Protein AF-A0AAU9TVD1-F1 (afdb_monomer_lite)

Organism: Euphydryas editha (NCBI:txid104508)

Secondary structure (DSSP, 8-state):
---GGGTEEEEEEETT---SSSPPEEEEEE---HHHHHHHHHHHHTSPPHHHHHHTTHHHHHHHHHHHHHHTTS--HHHHHHHHHHHHHHHHHTT-----SS-HHHHHHHHHHHHS---------

Foldseek 3Di:
DPPCVVQKDDWDWDPPDCPVDPDTDIDIDGDDPPVVVVVVVVVVVPDDDVCCVVVCPPPVVVVVVVVVVVCVPPPDVVVVVVVVVVVVVVVVVVVPPPDPPDDPVVVVVVVVVVVDDPDDPDDDD

Radius of gyration: 36.24 Å; chains: 1; bounding box: 61×79×76 Å

pLDDT: mean 73.2, std 11.85, range [38.12, 87.75]

Sequence (125 aa):
MADKRHIFRDVSVINRFNAGNDRRLLQRTLSICLKKERTRLRRFTLRSTPLQTLCGSGRFQLELQNRFDSLKTTSNVGEMTDNMVTTVCTLSKSNSIKQSNLSPETLDVIRRRREMPSAQATSPE

Structure (mmCIF, N/CA/C/O backbone):
data_AF-A0AAU9TVD1-F1
#
_entry.id   AF-A0AAU9TVD1-F1
#
loop_
_atom_site.group_PDB
_atom_site.id
_atom_site.type_symbol
_atom_site.label_atom_id
_atom_site.label_alt_id
_atom_site.label_comp_id
_atom_site.label_asym_id
_atom_site.label_entity_id
_atom_site.label_seq_id
_atom_site.pdbx_PDB_ins_code
_atom_site.Cartn_x
_atom_site.Cartn_y
_atom_site.Cartn_z
_atom_site.occupancy
_atom_site.B_iso_or_equiv
_atom_site.auth_seq_id
_atom_site.auth_comp_id
_atom_site.auth_asym_id
_atom_site.auth_atom_id
_atom_site.pdbx_PDB_model_num
ATOM 1 N N . MET A 1 1 ? -1.783 -14.704 -14.547 1.00 38.12 1 MET A N 1
ATOM 2 C CA . MET A 1 1 ? -0.723 -14.354 -15.516 1.00 38.12 1 MET A CA 1
ATOM 3 C C . MET A 1 1 ? -0.831 -12.867 -15.818 1.00 38.12 1 MET A C 1
ATOM 5 O O . MET A 1 1 ? -1.827 -12.458 -16.391 1.00 38.12 1 MET A O 1
ATOM 9 N N . ALA A 1 2 ? 0.095 -12.038 -15.327 1.00 46.94 2 ALA A N 1
ATOM 10 C CA . ALA A 1 2 ? 0.075 -10.604 -15.622 1.00 46.94 2 ALA A CA 1
ATOM 11 C C . ALA A 1 2 ? 0.590 -10.391 -17.049 1.00 46.94 2 ALA A C 1
ATOM 13 O O . ALA A 1 2 ? 1.696 -10.835 -17.359 1.00 46.94 2 ALA A O 1
ATOM 14 N N . ASP A 1 3 ? -0.206 -9.757 -17.909 1.00 53.34 3 ASP A N 1
ATOM 15 C CA . ASP A 1 3 ? 0.164 -9.483 -19.296 1.00 53.34 3 ASP A CA 1
ATOM 16 C C . ASP A 1 3 ? 1.332 -8.479 -19.312 1.00 53.34 3 ASP A C 1
ATOM 18 O O . ASP A 1 3 ? 1.167 -7.269 -19.141 1.00 53.34 3 ASP A O 1
ATOM 22 N N . LYS A 1 4 ? 2.560 -9.003 -19.423 1.00 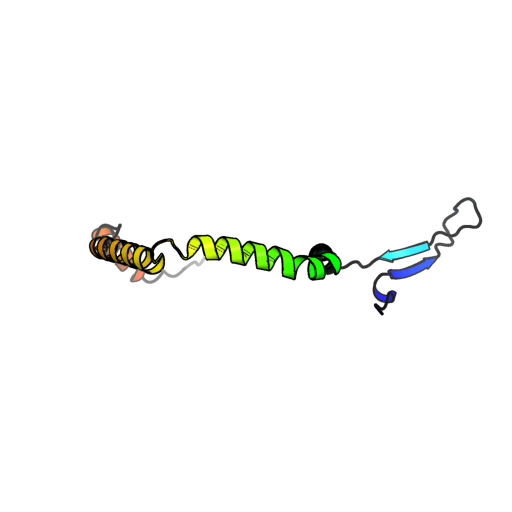58.28 4 LYS A N 1
ATOM 23 C CA . LYS A 1 4 ? 3.818 -8.235 -19.340 1.00 58.28 4 LYS A CA 1
ATOM 24 C C . LYS A 1 4 ? 3.959 -7.210 -20.476 1.00 58.28 4 LYS A C 1
ATOM 26 O O . LYS A 1 4 ? 4.828 -6.343 -20.405 1.00 58.28 4 LYS A O 1
ATOM 31 N N . ARG A 1 5 ? 3.087 -7.282 -21.488 1.00 57.31 5 ARG A N 1
ATOM 32 C CA . ARG A 1 5 ? 3.033 -6.388 -22.652 1.00 57.31 5 ARG A CA 1
ATOM 33 C C . ARG A 1 5 ? 2.699 -4.930 -22.313 1.00 57.31 5 ARG A C 1
ATOM 35 O O . ARG A 1 5 ? 3.026 -4.055 -23.097 1.00 57.31 5 ARG A O 1
ATOM 42 N N . HIS A 1 6 ? 2.113 -4.638 -21.148 1.00 61.94 6 HIS A N 1
ATOM 43 C CA . HIS A 1 6 ? 1.785 -3.255 -20.759 1.00 61.94 6 HIS A CA 1
ATOM 44 C C . HIS A 1 6 ? 2.981 -2.444 -20.213 1.00 61.94 6 HIS A C 1
ATOM 46 O O . HIS A 1 6 ? 2.917 -1.218 -20.153 1.00 61.94 6 HIS A O 1
ATOM 52 N N . ILE A 1 7 ? 4.060 -3.111 -19.791 1.00 69.12 7 ILE A N 1
ATOM 53 C CA . ILE A 1 7 ? 5.166 -2.473 -19.058 1.00 69.12 7 ILE A CA 1
ATOM 54 C C . ILE A 1 7 ? 6.146 -1.782 -20.018 1.00 69.12 7 ILE A C 1
ATOM 56 O O . ILE A 1 7 ? 6.610 -0.677 -19.743 1.00 69.12 7 ILE A O 1
ATOM 60 N N . PHE A 1 8 ? 6.435 -2.412 -21.156 1.00 72.56 8 PHE A N 1
ATOM 61 C CA . PHE A 1 8 ? 7.320 -1.871 -22.185 1.00 72.56 8 PHE A CA 1
ATOM 62 C C . PHE A 1 8 ? 6.505 -1.490 -23.420 1.00 72.56 8 PHE A C 1
ATOM 64 O O . PHE A 1 8 ? 5.818 -2.329 -23.995 1.00 72.56 8 PHE A O 1
ATOM 71 N N . ARG A 1 9 ? 6.594 -0.221 -23.812 1.00 76.69 9 ARG A N 1
ATOM 72 C CA . ARG A 1 9 ? 6.034 0.359 -25.034 1.00 76.69 9 ARG A CA 1
ATOM 73 C C . ARG A 1 9 ? 7.173 0.717 -25.986 1.00 76.69 9 ARG A C 1
ATOM 75 O O . ARG A 1 9 ? 8.295 0.936 -25.534 1.00 76.69 9 ARG A O 1
ATOM 82 N N . ASP A 1 10 ? 6.866 0.761 -27.277 1.00 72.69 10 ASP A N 1
ATOM 83 C CA . ASP A 1 10 ? 7.737 1.276 -28.342 1.00 72.69 10 ASP A CA 1
ATOM 84 C C . ASP A 1 10 ? 9.170 0.738 -28.283 1.00 72.69 10 ASP A C 1
ATOM 86 O O . ASP A 1 10 ? 10.118 1.447 -27.950 1.00 72.69 10 ASP A O 1
ATOM 90 N N . VAL A 1 11 ? 9.319 -0.556 -28.570 1.00 79.06 11 VAL A N 1
ATOM 91 C CA . VAL A 1 11 ? 10.631 -1.199 -28.686 1.00 79.06 11 VAL A CA 1
ATOM 92 C C . VAL A 1 11 ? 11.166 -0.959 -30.095 1.00 79.06 11 VAL A C 1
ATOM 94 O O . VAL A 1 11 ? 10.584 -1.442 -31.064 1.00 79.06 11 VAL A O 1
ATOM 97 N N . SER A 1 12 ? 12.276 -0.236 -30.216 1.00 85.50 12 SER A N 1
ATOM 98 C CA . SER A 1 12 ? 12.937 0.045 -31.490 1.00 85.50 12 SER A CA 1
ATOM 99 C C . SER A 1 12 ? 14.437 -0.242 -31.420 1.00 85.50 12 SER A C 1
ATOM 101 O O . SER A 1 12 ? 15.081 -0.147 -30.373 1.00 85.50 12 SER A O 1
ATOM 103 N N . VAL A 1 13 ? 15.005 -0.638 -32.558 1.00 84.88 13 VAL A N 1
ATOM 104 C CA . VAL A 1 13 ? 16.445 -0.859 -32.718 1.00 84.88 13 VAL A CA 1
ATOM 105 C C . VAL A 1 13 ? 17.041 0.392 -33.353 1.00 84.88 13 VAL A C 1
ATOM 107 O O . VAL A 1 13 ? 16.676 0.761 -34.470 1.00 84.88 13 VAL A O 1
ATOM 110 N N . ILE A 1 14 ? 17.977 1.042 -32.669 1.00 84.81 14 ILE A N 1
ATOM 111 C CA . ILE A 1 14 ? 18.688 2.202 -33.202 1.00 84.81 14 ILE A CA 1
ATOM 112 C C . ILE A 1 14 ? 19.865 1.695 -34.039 1.00 84.81 14 ILE A C 1
ATOM 114 O O . ILE A 1 14 ? 20.919 1.342 -33.516 1.00 84.81 14 ILE A O 1
ATOM 118 N N . ASN A 1 15 ? 19.685 1.679 -35.361 1.00 79.50 15 ASN A N 1
ATOM 119 C CA . ASN A 1 15 ? 20.706 1.209 -36.309 1.00 79.50 15 ASN A CA 1
ATOM 120 C C . ASN A 1 15 ? 21.862 2.199 -36.522 1.00 79.50 15 ASN A C 1
ATOM 122 O O . ASN A 1 15 ? 22.929 1.795 -36.961 1.00 79.50 15 ASN A O 1
ATOM 126 N N . ARG A 1 16 ? 21.657 3.493 -36.248 1.00 81.38 16 ARG A N 1
ATOM 127 C CA . ARG A 1 16 ? 22.670 4.541 -36.487 1.00 81.38 16 ARG A CA 1
ATOM 128 C C . ARG A 1 16 ? 23.677 4.693 -35.342 1.00 81.38 16 ARG A C 1
ATOM 130 O O . ARG A 1 16 ? 24.586 5.508 -35.440 1.00 81.38 16 ARG A O 1
ATOM 137 N N . PHE A 1 17 ? 23.503 3.950 -34.249 1.00 79.44 17 PHE A N 1
ATOM 138 C CA . PHE A 1 17 ? 24.403 4.004 -33.104 1.00 79.44 17 PHE A CA 1
ATOM 139 C C . PHE A 1 17 ? 25.570 3.035 -33.311 1.00 79.44 17 PHE A C 1
ATOM 141 O O . PHE A 1 17 ? 25.377 1.820 -33.299 1.00 79.44 17 PHE A O 1
ATOM 148 N N . ASN A 1 18 ? 26.778 3.572 -33.482 1.00 74.38 18 ASN A N 1
ATOM 149 C CA . ASN A 1 18 ? 27.993 2.769 -33.580 1.00 74.38 18 ASN A CA 1
ATOM 150 C C . ASN A 1 18 ? 28.479 2.381 -32.179 1.00 74.38 18 ASN A C 1
ATOM 152 O O . ASN A 1 18 ? 29.135 3.165 -31.501 1.00 74.38 18 ASN A O 1
ATOM 156 N N . ALA A 1 19 ? 28.178 1.151 -31.757 1.00 74.31 19 ALA A N 1
ATOM 157 C CA . ALA A 1 19 ? 28.652 0.587 -30.491 1.00 74.31 19 ALA A CA 1
ATOM 158 C C . ALA A 1 19 ? 30.094 0.031 -30.562 1.00 74.31 19 ALA A C 1
ATOM 160 O O . ALA A 1 19 ? 30.583 -0.509 -29.572 1.00 74.31 19 ALA A O 1
ATOM 161 N N . GLY A 1 20 ? 30.759 0.113 -31.725 1.00 78.19 20 GLY A N 1
ATOM 162 C CA . GLY A 1 20 ? 32.101 -0.448 -31.950 1.00 78.19 20 GLY A CA 1
ATOM 163 C C . GLY A 1 20 ? 32.154 -1.985 -31.967 1.00 78.19 20 GLY A C 1
ATOM 164 O O . GLY A 1 20 ? 33.228 -2.561 -31.852 1.00 78.19 20 GLY A O 1
ATOM 165 N N . ASN A 1 21 ? 30.996 -2.645 -32.060 1.00 75.00 21 ASN A N 1
ATOM 166 C CA . ASN A 1 21 ? 30.800 -4.098 -32.056 1.00 75.00 21 ASN A CA 1
ATOM 167 C C . ASN A 1 21 ? 29.450 -4.410 -32.746 1.00 75.00 21 ASN A C 1
ATOM 169 O O . ASN A 1 21 ? 28.627 -3.507 -32.896 1.00 75.00 21 ASN A O 1
ATOM 173 N N . ASP A 1 22 ? 29.157 -5.672 -33.061 1.00 82.81 22 ASP A N 1
ATOM 174 C CA . ASP A 1 22 ? 27.908 -6.173 -33.673 1.00 82.81 22 ASP A CA 1
ATOM 175 C C . ASP A 1 22 ? 26.642 -5.995 -32.805 1.00 82.81 22 ASP A C 1
ATOM 177 O O . ASP A 1 22 ? 25.557 -6.498 -33.112 1.00 82.81 22 ASP A O 1
ATOM 181 N N . ARG A 1 23 ? 26.739 -5.263 -31.691 1.00 84.62 23 ARG A N 1
ATOM 182 C CA . ARG A 1 23 ? 25.613 -4.976 -30.800 1.00 84.62 23 ARG A CA 1
ATOM 183 C C . ARG A 1 23 ? 24.881 -3.727 -31.268 1.00 84.62 23 ARG A C 1
ATOM 185 O O . ARG A 1 23 ? 25.471 -2.661 -31.410 1.00 84.62 23 ARG A O 1
ATOM 192 N N . ARG A 1 24 ? 23.561 -3.841 -31.420 1.00 80.31 24 ARG A N 1
ATOM 193 C CA . ARG A 1 24 ? 22.683 -2.704 -31.718 1.00 80.31 24 ARG A CA 1
ATOM 194 C C . ARG A 1 24 ? 22.056 -2.160 -30.444 1.00 80.31 24 ARG A C 1
ATOM 196 O O . ARG A 1 24 ? 21.676 -2.923 -29.555 1.00 80.31 24 ARG A O 1
ATOM 203 N N . LEU A 1 25 ? 21.926 -0.839 -30.370 1.00 84.50 25 LEU A N 1
ATOM 204 C CA . LEU A 1 25 ? 21.255 -0.189 -29.253 1.00 84.50 25 LEU A CA 1
ATOM 205 C C . LEU A 1 25 ? 19.742 -0.419 -29.359 1.00 84.50 25 LEU A C 1
ATOM 207 O O . LEU A 1 25 ? 19.135 -0.159 -30.397 1.00 84.50 25 LEU A O 1
ATOM 211 N N . LEU A 1 26 ? 19.137 -0.899 -28.275 1.00 86.69 26 LEU A N 1
ATOM 212 C CA . LEU A 1 26 ? 17.690 -1.055 -28.150 1.00 86.69 26 LEU A CA 1
ATOM 213 C C . LEU A 1 26 ? 17.121 0.116 -27.357 1.00 86.69 26 LEU A C 1
ATOM 215 O O . LEU A 1 26 ? 17.490 0.329 -26.202 1.00 86.69 26 LEU A O 1
ATOM 219 N N . GLN A 1 27 ? 16.188 0.840 -27.963 1.00 86.62 27 GLN A N 1
ATOM 220 C CA . GLN A 1 27 ? 15.389 1.850 -27.291 1.00 86.62 27 GLN A CA 1
ATOM 221 C C . GLN A 1 27 ? 14.032 1.251 -26.934 1.00 86.62 27 GLN A C 1
ATOM 223 O O . GLN A 1 27 ? 13.414 0.544 -27.726 1.00 86.62 27 GLN A O 1
ATOM 228 N N . ARG A 1 28 ? 13.578 1.500 -25.707 1.00 84.75 28 ARG A N 1
ATOM 229 C CA . ARG A 1 28 ? 12.244 1.106 -25.253 1.00 84.75 28 ARG A CA 1
ATOM 230 C C . ARG A 1 28 ? 11.706 2.114 -24.258 1.00 84.75 28 ARG A C 1
ATOM 232 O O . ARG A 1 28 ? 12.456 2.613 -23.417 1.00 84.75 28 ARG A O 1
ATOM 239 N N . THR A 1 29 ? 10.404 2.334 -24.297 1.00 83.50 29 THR A N 1
ATOM 240 C CA . THR A 1 29 ? 9.700 3.200 -23.356 1.00 83.50 29 THR A CA 1
ATOM 241 C C . THR A 1 29 ? 9.118 2.356 -22.230 1.00 83.50 29 THR A C 1
ATOM 243 O O . THR A 1 29 ? 8.294 1.472 -22.446 1.00 83.50 29 THR A O 1
ATOM 246 N N . LEU A 1 30 ? 9.548 2.606 -20.998 1.00 84.81 30 LEU A N 1
ATOM 247 C CA . LEU A 1 30 ? 9.057 1.902 -19.816 1.00 84.81 30 LEU A CA 1
ATOM 248 C C . LEU A 1 30 ? 7.960 2.732 -19.143 1.00 84.81 30 LEU A C 1
ATOM 250 O O . LEU A 1 30 ? 8.228 3.812 -18.623 1.00 84.81 30 LEU A O 1
ATOM 254 N N . SER A 1 31 ? 6.725 2.227 -19.140 1.00 81.12 31 SER A N 1
ATOM 255 C CA . SER A 1 31 ? 5.595 2.890 -18.486 1.00 81.12 31 SER A CA 1
ATOM 256 C C . SER A 1 31 ? 5.325 2.231 -17.134 1.00 81.12 31 SER A C 1
ATOM 258 O O . SER A 1 31 ? 4.775 1.132 -17.061 1.00 81.12 31 SER A O 1
ATOM 260 N N . ILE A 1 32 ? 5.742 2.890 -16.047 1.00 80.69 32 ILE A N 1
ATOM 261 C CA . ILE A 1 32 ? 5.520 2.411 -14.675 1.00 80.69 32 ILE A CA 1
ATOM 262 C C . ILE A 1 32 ? 4.563 3.350 -13.943 1.00 80.69 32 ILE A C 1
ATOM 264 O O . ILE A 1 32 ? 4.878 4.506 -13.666 1.00 80.69 32 ILE A O 1
ATOM 268 N N . CYS A 1 33 ? 3.414 2.822 -13.517 1.00 83.12 33 CYS A N 1
ATOM 269 C CA . CYS A 1 33 ? 2.553 3.512 -12.560 1.00 83.12 33 CYS A CA 1
ATOM 270 C C . CYS A 1 33 ? 3.103 3.368 -11.133 1.00 83.12 33 CYS A C 1
ATOM 272 O O . CYS A 1 33 ? 2.740 2.439 -10.408 1.00 83.12 33 CYS A O 1
ATOM 274 N N . LEU A 1 34 ? 3.918 4.333 -10.695 1.00 81.56 34 LEU A N 1
ATOM 275 C CA . LEU A 1 34 ? 4.557 4.329 -9.369 1.00 81.56 34 LEU A CA 1
ATOM 276 C C . LEU A 1 34 ? 3.561 4.177 -8.210 1.00 81.56 34 LEU A C 1
ATOM 278 O O . LEU A 1 34 ? 3.837 3.458 -7.254 1.00 81.56 34 LEU A O 1
ATOM 282 N N . LYS A 1 35 ? 2.374 4.796 -8.301 1.00 84.69 35 LYS A N 1
ATOM 283 C CA . LYS A 1 35 ? 1.317 4.654 -7.282 1.00 84.69 35 LYS A CA 1
ATOM 284 C C . LYS A 1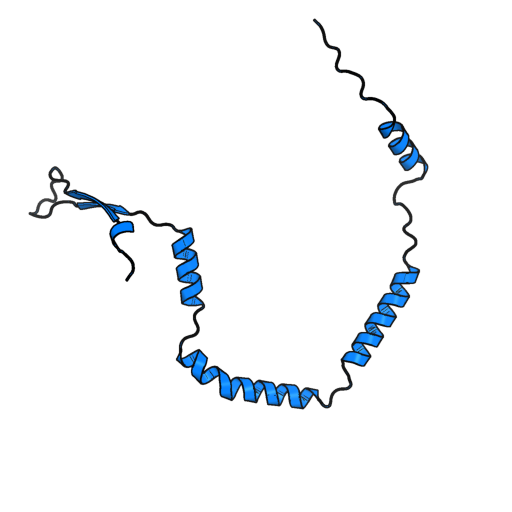 35 ? 0.872 3.195 -7.126 1.00 84.69 35 LYS A C 1
ATOM 286 O O . LYS A 1 35 ? 0.770 2.698 -6.008 1.00 84.69 35 LYS A O 1
ATOM 291 N N . LYS A 1 36 ? 0.646 2.496 -8.243 1.00 82.50 36 LYS A N 1
ATOM 292 C CA . LYS A 1 36 ? 0.198 1.096 -8.256 1.00 82.50 36 LYS A CA 1
ATOM 293 C C . LYS A 1 36 ? 1.297 0.162 -7.754 1.00 82.50 36 LYS A C 1
ATOM 295 O O . LYS A 1 36 ? 1.021 -0.707 -6.930 1.00 82.50 36 LYS A O 1
ATOM 300 N N . GLU A 1 37 ? 2.534 0.388 -8.187 1.00 83.06 37 GLU A N 1
ATOM 301 C CA . GLU A 1 37 ? 3.692 -0.386 -7.733 1.00 83.06 37 GLU A CA 1
ATOM 302 C C . GLU A 1 37 ? 3.976 -0.195 -6.244 1.00 83.06 37 GLU A C 1
ATOM 304 O O . GLU A 1 37 ? 4.172 -1.170 -5.523 1.00 83.06 37 GLU A O 1
ATOM 309 N N . ARG A 1 38 ? 3.887 1.037 -5.737 1.00 84.38 38 ARG A N 1
ATOM 310 C CA . ARG A 1 38 ? 4.053 1.322 -4.308 1.00 84.38 38 ARG A CA 1
ATOM 311 C C . ARG A 1 38 ? 2.991 0.625 -3.461 1.00 84.38 38 ARG A C 1
ATOM 313 O O . ARG A 1 38 ? 3.319 0.048 -2.427 1.00 84.38 38 ARG A O 1
ATOM 320 N N . THR A 1 39 ? 1.731 0.635 -3.898 1.00 83.88 39 THR A N 1
ATOM 321 C CA . THR A 1 39 ? 0.653 -0.093 -3.210 1.00 83.88 39 THR A CA 1
ATOM 322 C C . THR A 1 39 ? 0.872 -1.603 -3.265 1.00 83.88 39 THR A C 1
ATOM 324 O O . THR A 1 39 ? 0.663 -2.282 -2.260 1.00 83.88 39 THR A O 1
ATOM 327 N N . ARG A 1 40 ? 1.330 -2.135 -4.404 1.00 82.75 40 ARG A N 1
ATOM 328 C CA . ARG A 1 40 ? 1.669 -3.556 -4.557 1.00 82.75 40 ARG A CA 1
ATOM 329 C C . ARG A 1 40 ? 2.788 -3.967 -3.604 1.00 82.75 40 ARG A C 1
ATOM 331 O O . ARG A 1 40 ? 2.618 -4.944 -2.884 1.00 82.75 40 ARG A O 1
ATOM 338 N N . LEU A 1 41 ? 3.877 -3.201 -3.560 1.00 81.38 41 LEU A N 1
ATOM 339 C CA . LEU A 1 41 ? 5.008 -3.444 -2.666 1.00 81.38 41 LEU A CA 1
ATOM 340 C C . LEU A 1 41 ? 4.583 -3.378 -1.201 1.00 81.38 41 LEU A C 1
ATOM 342 O O . LEU A 1 41 ? 4.850 -4.318 -0.466 1.00 81.38 41 LEU A O 1
ATOM 346 N N . ARG A 1 42 ? 3.823 -2.352 -0.792 1.00 79.94 42 ARG A N 1
ATOM 347 C CA . ARG A 1 42 ? 3.278 -2.276 0.575 1.00 79.94 42 ARG A CA 1
ATOM 348 C C . ARG A 1 42 ? 2.452 -3.508 0.933 1.00 79.94 42 ARG A C 1
ATOM 350 O O . ARG A 1 42 ? 2.674 -4.102 1.976 1.00 79.94 42 ARG A O 1
ATOM 357 N N . ARG A 1 43 ? 1.522 -3.921 0.070 1.00 78.06 43 ARG A N 1
ATOM 358 C CA . ARG A 1 43 ? 0.696 -5.118 0.311 1.00 78.06 43 ARG A CA 1
ATOM 359 C C . ARG A 1 43 ? 1.517 -6.405 0.344 1.00 78.06 43 ARG A C 1
ATOM 361 O O . ARG A 1 43 ? 1.141 -7.331 1.049 1.00 78.06 43 ARG A O 1
ATOM 368 N N . PHE A 1 44 ? 2.603 -6.472 -0.419 1.00 74.38 44 PHE A N 1
ATOM 369 C CA . PHE A 1 44 ? 3.499 -7.621 -0.432 1.00 74.38 44 PHE A CA 1
ATOM 370 C C . PHE A 1 44 ? 4.345 -7.696 0.843 1.00 74.38 44 PHE A C 1
ATOM 372 O O . PHE A 1 44 ? 4.435 -8.760 1.439 1.00 74.38 44 PHE A O 1
ATOM 379 N N . THR A 1 45 ? 4.892 -6.573 1.311 1.00 72.38 45 THR A N 1
ATOM 380 C CA . THR A 1 45 ? 5.647 -6.502 2.573 1.00 72.38 45 THR A CA 1
ATOM 381 C C . THR A 1 45 ? 4.760 -6.755 3.793 1.00 72.38 45 THR A C 1
ATOM 383 O O . THR A 1 45 ? 5.223 -7.304 4.783 1.00 72.38 45 THR A O 1
ATOM 386 N N . LEU A 1 46 ? 3.480 -6.382 3.719 1.00 66.75 46 LEU A N 1
ATOM 387 C CA . LEU A 1 46 ? 2.501 -6.607 4.785 1.00 66.75 46 LEU A CA 1
ATOM 388 C C . LEU A 1 46 ? 1.839 -7.993 4.732 1.00 66.75 46 LEU A C 1
ATOM 390 O O . LEU A 1 46 ? 0.995 -8.289 5.577 1.00 66.75 46 LEU A O 1
ATOM 394 N N . ARG A 1 47 ? 2.168 -8.847 3.752 1.00 65.88 47 ARG A N 1
ATOM 395 C CA . ARG A 1 47 ? 1.683 -10.231 3.761 1.00 65.88 47 ARG A CA 1
ATOM 396 C C . ARG A 1 47 ? 2.459 -11.013 4.810 1.00 65.88 47 ARG A C 1
ATOM 398 O O . ARG A 1 47 ? 3.664 -11.199 4.673 1.00 65.88 47 ARG A O 1
ATOM 405 N N . SER A 1 48 ? 1.744 -11.509 5.815 1.00 62.66 48 SER A N 1
ATOM 406 C CA . SER A 1 48 ? 2.286 -12.505 6.729 1.00 62.66 48 SER A CA 1
ATOM 407 C C . SER A 1 48 ? 2.708 -13.741 5.936 1.00 62.66 48 SER A C 1
ATOM 409 O O . SER A 1 48 ? 2.009 -14.207 5.030 1.00 62.66 48 SER A O 1
ATOM 411 N N . THR A 1 49 ? 3.901 -14.247 6.230 1.00 67.31 49 THR A N 1
ATOM 412 C CA . THR A 1 49 ? 4.377 -15.503 5.650 1.00 67.31 49 THR A CA 1
ATOM 413 C C . THR A 1 49 ? 3.482 -16.646 6.135 1.00 67.31 49 THR A C 1
ATOM 415 O O . THR A 1 49 ? 3.045 -16.609 7.283 1.00 67.31 49 THR A O 1
ATOM 418 N N . PRO A 1 50 ? 3.255 -17.706 5.337 1.00 63.06 50 PRO A N 1
ATOM 419 C CA . PRO A 1 50 ? 2.446 -18.853 5.764 1.00 63.06 50 PRO A CA 1
ATOM 420 C C . PRO A 1 50 ? 2.898 -19.434 7.112 1.00 63.06 50 PRO A C 1
ATOM 422 O O . PRO A 1 50 ? 2.074 -19.817 7.930 1.00 63.06 50 PRO A O 1
ATOM 425 N N . LEU A 1 51 ? 4.207 -19.403 7.382 1.00 59.88 51 LEU A N 1
ATOM 426 C CA . LEU A 1 51 ? 4.822 -19.765 8.662 1.00 59.88 51 LEU A CA 1
ATOM 427 C C . LEU A 1 51 ? 4.400 -18.855 9.831 1.00 59.88 51 LEU A C 1
ATOM 429 O O . LEU A 1 51 ? 4.165 -19.351 10.926 1.00 59.88 51 LEU A O 1
ATOM 433 N N . GLN A 1 52 ? 4.255 -17.545 9.609 1.00 62.88 52 GLN A N 1
ATOM 434 C CA . GLN A 1 52 ? 3.724 -16.603 10.605 1.00 62.88 52 GLN A CA 1
ATOM 435 C C . GLN A 1 52 ? 2.225 -16.821 10.840 1.00 62.88 52 GLN A C 1
ATOM 437 O O . GLN A 1 52 ? 1.758 -16.702 11.968 1.00 62.88 52 GLN A O 1
ATOM 442 N N . THR A 1 53 ? 1.476 -17.189 9.798 1.00 64.06 53 THR A N 1
ATOM 443 C CA . THR A 1 53 ? 0.049 -17.523 9.907 1.00 64.06 53 THR A CA 1
ATOM 444 C C . THR A 1 53 ? -0.177 -18.842 10.655 1.00 64.06 53 THR A C 1
ATOM 446 O O . THR A 1 53 ? -1.100 -18.932 11.457 1.00 64.06 53 THR A O 1
ATOM 449 N N . LEU A 1 54 ? 0.675 -19.852 10.431 1.00 62.31 54 LEU A N 1
ATOM 450 C CA . LEU A 1 54 ? 0.558 -21.179 11.050 1.00 62.31 54 LEU A CA 1
ATOM 451 C C . LEU A 1 54 ? 1.093 -21.215 12.492 1.00 62.31 54 LEU A C 1
ATOM 453 O O . LEU A 1 54 ? 0.509 -21.858 13.356 1.00 62.31 54 LEU A O 1
ATOM 457 N N . CYS A 1 55 ? 2.206 -20.526 12.760 1.00 57.81 55 CYS A N 1
ATOM 458 C CA . CYS A 1 55 ? 2.853 -20.500 14.077 1.00 57.81 55 CYS A CA 1
ATOM 459 C C . CYS A 1 55 ? 2.169 -19.513 15.049 1.00 57.81 55 CYS A C 1
ATOM 461 O O . CYS A 1 55 ? 2.296 -19.633 16.267 1.00 57.81 55 CYS A O 1
ATOM 463 N N . GLY A 1 56 ? 1.418 -18.545 14.512 1.00 54.97 56 GLY A N 1
ATOM 464 C CA . GLY A 1 56 ? 0.797 -17.456 15.263 1.00 54.97 56 GLY A CA 1
ATOM 465 C C . GLY A 1 56 ? -0.580 -17.740 15.862 1.00 54.97 56 GLY A C 1
ATOM 466 O O . GLY A 1 56 ? -1.087 -16.863 16.545 1.00 54.97 56 GLY A O 1
ATOM 467 N N . SER A 1 57 ? -1.211 -18.902 15.644 1.00 60.47 57 SER A N 1
ATOM 468 C CA . SER A 1 57 ? -2.518 -19.175 16.268 1.00 60.47 57 SER A CA 1
ATOM 469 C C . SER A 1 57 ? -2.362 -19.776 17.664 1.00 60.47 57 SER A C 1
ATOM 471 O O . SER A 1 57 ? -2.810 -19.181 18.631 1.00 60.47 57 SER A O 1
ATOM 473 N N . GLY A 1 58 ? -1.649 -20.895 17.818 1.00 69.19 58 GLY A N 1
ATOM 474 C CA . GLY A 1 58 ? -1.613 -21.627 19.091 1.00 69.19 58 GLY A CA 1
ATOM 475 C C . GLY A 1 58 ? -0.892 -20.899 20.231 1.00 69.19 58 GLY A C 1
ATOM 476 O O . GLY A 1 58 ? -1.453 -20.724 21.309 1.00 69.19 58 GLY A O 1
ATOM 477 N N . ARG A 1 59 ? 0.354 -20.454 20.012 1.00 70.56 59 ARG A N 1
ATOM 478 C CA . ARG A 1 59 ? 1.170 -19.838 21.081 1.00 70.56 59 ARG A CA 1
ATOM 479 C C . ARG A 1 59 ? 0.659 -18.458 21.477 1.00 70.56 59 ARG A C 1
ATOM 481 O O . ARG A 1 59 ? 0.576 -18.163 22.660 1.00 70.56 59 ARG A O 1
ATOM 488 N N . PHE A 1 60 ? 0.291 -17.643 20.494 1.00 70.81 60 PHE A N 1
ATOM 489 C CA . PHE A 1 60 ? -0.239 -16.302 20.729 1.00 70.81 60 PHE A CA 1
ATOM 490 C C . PHE A 1 60 ? -1.610 -16.346 21.409 1.00 70.81 60 PHE A C 1
ATOM 492 O O . PHE A 1 60 ? -1.851 -15.594 22.346 1.00 70.81 60 PHE A O 1
ATOM 499 N N . GLN A 1 61 ? -2.495 -17.254 20.987 1.00 77.31 61 GLN A N 1
ATOM 500 C CA . GLN A 1 61 ? -3.811 -17.401 21.607 1.00 77.31 61 GLN A CA 1
ATOM 501 C C . GLN A 1 61 ? -3.704 -17.937 23.038 1.00 77.31 61 GLN A C 1
ATOM 503 O O . GLN A 1 61 ? -4.403 -17.441 23.917 1.00 77.31 61 GLN A O 1
ATOM 508 N N . LEU A 1 62 ? -2.782 -18.871 23.299 1.00 82.94 62 LEU A N 1
ATOM 509 C CA . LEU A 1 62 ? -2.483 -19.344 24.654 1.00 82.94 62 LEU A CA 1
ATOM 510 C C . LEU A 1 62 ? -1.888 -18.231 25.534 1.00 82.94 62 LEU A C 1
ATOM 512 O O . LEU A 1 62 ? -2.276 -18.074 26.687 1.00 82.94 62 LEU A O 1
ATOM 516 N N . GLU A 1 63 ? -0.970 -17.428 24.994 1.00 81.88 63 GLU A N 1
ATOM 517 C CA . GLU A 1 63 ? -0.374 -16.299 25.713 1.00 81.88 63 GLU A CA 1
ATOM 518 C C . GLU A 1 63 ? -1.410 -15.215 26.041 1.00 81.88 63 GLU A C 1
ATOM 520 O O . GLU A 1 63 ? -1.433 -14.703 27.161 1.00 81.88 63 GLU A O 1
ATOM 525 N N . LEU A 1 64 ? -2.304 -14.898 25.099 1.00 81.81 64 LEU A N 1
ATOM 526 C CA . LEU A 1 64 ? -3.427 -13.996 25.342 1.00 81.81 64 LEU A CA 1
ATOM 527 C C . LEU A 1 64 ? -4.354 -14.540 26.427 1.00 81.81 64 LEU A C 1
ATOM 529 O O . LEU A 1 64 ? -4.703 -13.798 27.342 1.00 81.81 64 LEU A O 1
ATOM 533 N N . GLN A 1 65 ? -4.711 -15.823 26.354 1.00 84.25 65 GLN A N 1
ATOM 534 C CA . GLN A 1 65 ? -5.571 -16.465 27.343 1.00 84.25 65 GLN A CA 1
ATOM 535 C C . GLN A 1 65 ? -4.979 -16.343 28.754 1.00 84.25 65 GLN A C 1
ATOM 537 O O . GLN A 1 65 ? -5.653 -15.856 29.657 1.00 84.25 65 GLN A O 1
ATOM 542 N N . ASN A 1 66 ? -3.689 -16.651 28.917 1.00 86.38 66 ASN A N 1
ATOM 543 C CA . ASN A 1 66 ? -2.987 -16.536 30.199 1.00 86.38 66 ASN A CA 1
ATOM 544 C C . ASN A 1 66 ? -2.973 -15.094 30.743 1.00 86.38 66 ASN A C 1
ATOM 546 O O . ASN A 1 66 ? -3.150 -14.870 31.944 1.00 86.38 66 ASN A O 1
ATOM 550 N N . ARG A 1 67 ? -2.782 -14.099 29.864 1.00 83.81 67 ARG A N 1
ATOM 551 C CA . ARG A 1 67 ? -2.809 -12.679 30.251 1.00 83.81 67 ARG A CA 1
ATOM 552 C C . ARG A 1 67 ? -4.206 -12.239 30.686 1.00 83.81 67 ARG A C 1
ATOM 554 O O . ARG A 1 67 ? -4.328 -11.557 31.696 1.00 83.81 67 ARG A O 1
ATOM 561 N N . PHE A 1 68 ? -5.252 -12.637 29.962 1.00 82.75 68 PHE A N 1
ATOM 562 C CA . PHE A 1 68 ? -6.631 -12.280 30.308 1.00 82.75 68 PHE A CA 1
ATOM 563 C C . PHE A 1 68 ? -7.147 -13.015 31.545 1.00 82.75 68 PHE A C 1
ATOM 565 O O . PHE A 1 68 ? -7.873 -12.417 32.335 1.00 82.75 68 PHE A O 1
ATOM 572 N N . ASP A 1 69 ? -6.739 -14.264 31.771 1.00 84.31 69 ASP A N 1
ATOM 573 C CA . ASP A 1 69 ? -7.089 -14.994 32.993 1.00 84.31 69 ASP A CA 1
ATOM 574 C C . ASP A 1 69 ? -6.498 -14.331 34.243 1.00 84.31 69 ASP A C 1
ATOM 576 O O . ASP A 1 69 ? -7.167 -14.263 35.271 1.00 84.31 69 ASP A O 1
ATOM 580 N N . SER A 1 70 ? -5.311 -13.728 34.134 1.00 75.94 70 SER A N 1
ATOM 581 C CA . SER A 1 70 ? -4.717 -12.935 35.222 1.00 75.94 70 SER A CA 1
ATOM 582 C C . SER A 1 70 ? -5.496 -11.644 35.525 1.00 75.94 70 SER A C 1
ATOM 584 O O . SER A 1 70 ? -5.430 -11.129 36.639 1.00 75.94 70 SER A O 1
ATOM 586 N N . LEU A 1 71 ? -6.246 -11.119 34.550 1.00 69.50 71 LEU A N 1
ATOM 587 C CA . LEU A 1 71 ? -7.041 -9.894 34.688 1.00 69.50 71 LEU A CA 1
ATOM 588 C C . LEU A 1 71 ? -8.465 -10.156 35.201 1.00 69.50 71 LEU A C 1
ATOM 590 O O . LEU A 1 71 ? -9.082 -9.242 35.742 1.00 69.50 71 LEU A O 1
ATOM 594 N N . LYS A 1 72 ? -8.983 -11.389 35.098 1.00 66.88 72 LYS A N 1
ATOM 595 C CA . LYS A 1 72 ? -10.321 -11.757 35.607 1.00 66.88 72 LYS A CA 1
ATOM 596 C C . LYS A 1 72 ? -10.489 -11.528 37.112 1.00 66.88 72 LYS A C 1
ATOM 598 O O . LYS A 1 72 ? -11.609 -11.336 37.570 1.00 66.88 72 LYS A O 1
ATOM 603 N N . THR A 1 73 ? -9.395 -11.550 37.869 1.00 63.84 73 THR A N 1
ATOM 604 C CA . THR A 1 73 ? -9.392 -11.351 39.328 1.00 63.84 73 THR A CA 1
ATOM 605 C C . THR A 1 73 ? -9.377 -9.871 39.726 1.00 63.84 73 THR A C 1
ATOM 607 O O . THR A 1 73 ? -9.588 -9.544 40.891 1.00 63.84 73 THR A O 1
ATOM 610 N N . THR A 1 74 ? -9.116 -8.960 38.783 1.00 63.91 74 THR A N 1
ATOM 611 C CA . THR A 1 74 ? -9.169 -7.515 39.046 1.00 63.91 74 THR A CA 1
ATOM 612 C C . THR A 1 74 ? -10.619 -7.035 39.006 1.00 63.91 74 THR A C 1
ATOM 614 O O . THR A 1 74 ? -11.413 -7.556 38.221 1.00 63.91 74 THR A O 1
ATOM 617 N N . SER A 1 75 ? -10.993 -6.110 39.902 1.00 64.38 75 SER A N 1
ATOM 618 C CA . SER A 1 75 ? -12.381 -5.645 40.040 1.00 64.38 75 SER A CA 1
ATOM 619 C C . SER A 1 75 ? -12.951 -5.173 38.703 1.00 64.38 75 SER A C 1
ATOM 621 O O . SER A 1 75 ? -12.206 -4.776 37.807 1.00 64.38 75 SER A O 1
ATOM 623 N N . ASN A 1 76 ? -14.279 -5.245 38.571 1.00 71.88 76 ASN A N 1
ATOM 624 C CA . ASN A 1 76 ? -15.010 -4.910 37.355 1.00 71.88 76 ASN A CA 1
ATOM 625 C C . ASN A 1 76 ? -14.601 -3.520 36.839 1.00 71.88 76 ASN A C 1
ATOM 627 O O . ASN A 1 76 ? -15.106 -2.492 37.286 1.00 71.88 76 ASN A O 1
ATOM 631 N N . VAL A 1 77 ? -13.670 -3.495 35.882 1.00 68.69 77 VAL A N 1
ATOM 632 C CA . VAL A 1 77 ? -13.137 -2.268 35.277 1.00 68.69 77 VAL A CA 1
ATOM 633 C C . VAL A 1 77 ? -14.271 -1.445 34.661 1.00 68.69 77 VAL A C 1
ATOM 635 O O . VAL A 1 77 ? -14.184 -0.220 34.632 1.00 68.69 77 VAL A O 1
ATOM 638 N N . GLY A 1 78 ? -15.361 -2.099 34.239 1.00 75.06 78 GLY A N 1
ATOM 639 C CA . GLY A 1 78 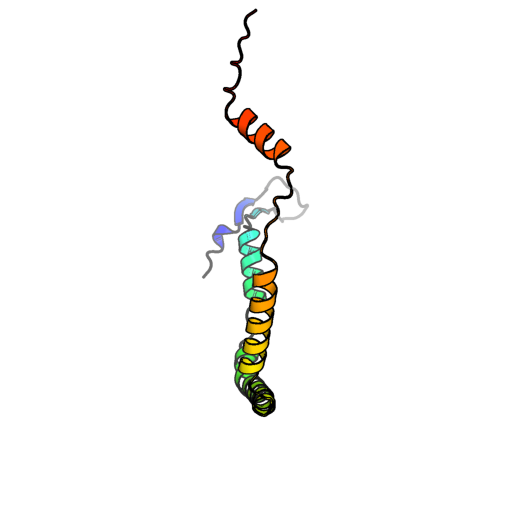? -16.587 -1.446 33.787 1.00 75.06 78 GLY A CA 1
ATOM 640 C C . GLY A 1 78 ? -17.197 -0.555 34.865 1.00 75.06 78 GLY A C 1
ATOM 641 O O . GLY A 1 78 ? -17.408 0.623 34.617 1.00 75.06 78 GLY A O 1
ATOM 642 N N . GLU A 1 79 ? -17.348 -1.058 36.089 1.00 75.69 79 GLU A N 1
ATOM 643 C CA . GLU A 1 79 ? -17.908 -0.292 37.209 1.00 75.69 79 GLU A CA 1
ATOM 644 C C . GLU A 1 79 ? -17.035 0.922 37.565 1.00 75.69 79 GLU A C 1
ATOM 646 O O . GLU A 1 79 ? -17.537 2.025 37.776 1.00 75.69 79 GLU A O 1
ATOM 651 N N . MET A 1 80 ? -15.708 0.764 37.553 1.00 75.25 80 MET A N 1
ATOM 652 C CA . MET A 1 80 ? -14.791 1.885 37.786 1.00 75.25 80 MET A CA 1
ATOM 653 C C . MET A 1 80 ? -14.824 2.917 36.647 1.00 75.25 80 MET A C 1
ATOM 655 O O . MET A 1 80 ? -14.739 4.120 36.899 1.00 75.25 80 MET A O 1
ATOM 659 N N . THR A 1 81 ? -14.983 2.461 35.404 1.00 80.12 81 THR A N 1
ATOM 660 C CA . THR A 1 81 ? -15.096 3.336 34.230 1.00 80.12 81 THR A CA 1
ATOM 661 C C . THR A 1 81 ? -16.422 4.096 34.247 1.00 80.12 81 THR A C 1
ATOM 663 O O . THR A 1 81 ? -16.427 5.308 34.043 1.00 80.12 81 THR A O 1
ATOM 666 N N . ASP A 1 82 ? -17.525 3.428 34.578 1.00 84.56 82 ASP A N 1
ATOM 667 C CA . ASP A 1 82 ? -18.852 4.034 34.707 1.00 84.56 82 ASP A CA 1
ATOM 668 C C . ASP A 1 82 ? -18.881 5.063 35.844 1.00 84.56 82 ASP A C 1
ATOM 670 O O . ASP A 1 82 ? -19.409 6.169 35.686 1.00 84.56 82 ASP A O 1
ATOM 674 N N . ASN A 1 83 ? -18.213 4.770 36.962 1.00 81.50 83 ASN A N 1
ATOM 675 C CA . ASN A 1 83 ? -18.041 5.718 38.061 1.00 81.50 83 ASN A CA 1
ATOM 676 C C . ASN A 1 83 ? -17.212 6.944 37.635 1.00 81.50 83 ASN A C 1
ATOM 678 O O . ASN A 1 83 ? -17.556 8.079 37.960 1.00 81.50 83 ASN A O 1
ATOM 682 N N . MET A 1 84 ? -16.154 6.775 36.840 1.00 81.88 84 MET A N 1
ATOM 683 C CA . MET A 1 84 ? -15.394 7.919 36.314 1.00 81.88 84 MET A CA 1
ATOM 684 C C . MET A 1 84 ? -16.206 8.750 35.316 1.00 81.88 84 MET A C 1
ATOM 686 O O . MET A 1 84 ? -16.221 9.977 35.411 1.00 81.88 84 MET A O 1
ATOM 690 N N . VAL A 1 85 ? -16.914 8.105 34.386 1.00 86.56 85 VAL A N 1
ATOM 691 C CA . VAL A 1 85 ? -17.763 8.781 33.393 1.00 86.56 85 VAL A CA 1
ATOM 692 C C . VAL A 1 85 ? -18.869 9.573 34.082 1.00 86.56 85 VAL A C 1
ATOM 694 O O . VAL A 1 85 ? -19.088 10.738 33.747 1.00 86.56 85 VAL A O 1
ATOM 697 N N . THR A 1 86 ? -19.529 8.988 35.081 1.00 82.44 86 THR A N 1
ATOM 698 C CA . THR A 1 86 ? -20.558 9.683 35.865 1.00 82.44 86 THR A CA 1
ATOM 699 C C . THR A 1 86 ? -19.975 10.892 36.589 1.00 82.44 86 THR A C 1
ATOM 701 O O . THR A 1 86 ? -20.543 11.977 36.484 1.00 82.44 86 THR A O 1
ATOM 704 N N . THR A 1 87 ? -18.803 10.760 37.216 1.00 79.81 87 THR A N 1
ATOM 705 C CA . THR A 1 87 ? -18.121 11.874 37.899 1.00 79.81 87 THR A CA 1
ATOM 706 C C . THR A 1 87 ? -17.713 12.994 36.931 1.00 79.81 87 THR A C 1
ATOM 708 O O . THR A 1 87 ? -17.883 14.177 37.216 1.00 79.81 87 THR A O 1
ATOM 711 N N . VAL A 1 88 ? -17.216 12.662 35.740 1.00 82.12 88 VAL A N 1
ATOM 712 C CA . VAL A 1 88 ? -16.862 13.667 34.724 1.00 82.12 88 VAL A CA 1
ATOM 713 C C . VAL A 1 88 ? -18.113 14.347 34.165 1.00 82.12 88 VAL A C 1
ATOM 715 O O . VAL A 1 88 ? -18.128 15.565 33.976 1.00 82.12 88 VAL A O 1
ATOM 718 N N . CYS A 1 89 ? -19.189 13.597 33.921 1.00 76.38 89 CYS A N 1
ATOM 719 C CA . CYS A 1 89 ? -20.459 14.145 33.447 1.00 76.38 89 CYS A CA 1
ATOM 720 C C . CYS A 1 89 ? -21.134 15.065 34.473 1.00 76.38 89 CYS A C 1
ATOM 722 O O . CYS A 1 89 ? -21.747 16.057 34.077 1.00 76.38 89 CYS A O 1
ATOM 724 N N . THR A 1 90 ? -21.042 14.777 35.772 1.00 74.50 90 THR A N 1
ATOM 725 C CA . THR A 1 90 ? -21.589 15.665 36.811 1.00 74.50 90 THR A CA 1
ATOM 726 C C . THR A 1 90 ? -20.798 16.970 36.896 1.00 74.50 90 THR A C 1
ATOM 728 O O . THR A 1 90 ? -21.404 18.040 36.885 1.00 74.50 90 THR A O 1
ATOM 731 N N . LEU A 1 91 ? -19.464 16.904 36.863 1.00 70.38 91 LEU A N 1
ATOM 732 C CA . LEU A 1 91 ? -18.585 18.081 36.909 1.00 70.38 91 LEU A CA 1
ATOM 733 C C . LEU A 1 91 ? -18.620 18.939 35.630 1.00 70.38 91 LEU A C 1
ATOM 735 O O . LEU A 1 91 ? -18.382 20.144 35.667 1.00 70.38 91 LEU A O 1
ATOM 739 N N . SER A 1 92 ? -18.910 18.344 34.473 1.00 62.12 92 SER A N 1
ATOM 740 C CA . SER A 1 92 ? -19.010 19.082 33.203 1.00 62.12 92 SER A CA 1
ATOM 741 C C . SER A 1 92 ? -20.359 19.781 33.022 1.00 62.12 92 SER A C 1
ATOM 743 O O . SER A 1 92 ? -20.413 20.850 32.411 1.00 62.12 92 SER A O 1
ATOM 745 N N . LYS A 1 93 ? -21.444 19.248 33.599 1.00 63.41 93 LYS A N 1
ATOM 746 C CA . LYS A 1 93 ? -22.760 19.907 33.583 1.00 63.41 93 LYS A CA 1
ATOM 747 C C . LYS A 1 93 ? -22.770 21.219 34.378 1.00 63.41 93 LYS A C 1
ATOM 749 O O . LYS A 1 93 ? -23.446 22.155 33.954 1.00 63.41 93 LYS A O 1
ATOM 754 N N . SER A 1 94 ? -21.974 21.340 35.446 1.00 55.69 94 SER A N 1
ATOM 755 C CA . SER A 1 94 ? -21.863 22.577 36.239 1.00 55.69 94 SER A CA 1
ATOM 756 C C . SER A 1 94 ? -21.086 23.711 35.553 1.00 55.69 94 SER A C 1
ATOM 758 O O . SER A 1 94 ? -21.238 24.861 35.946 1.00 55.69 94 SER A O 1
ATOM 760 N N . ASN A 1 95 ? -20.312 23.428 34.497 1.00 55.25 95 ASN A N 1
ATOM 761 C CA . ASN A 1 95 ? -19.472 24.422 33.806 1.00 55.25 95 ASN A CA 1
ATOM 762 C C . ASN A 1 95 ? -20.052 24.911 32.466 1.00 55.25 95 ASN A C 1
ATOM 764 O O . ASN A 1 95 ? -19.357 25.552 31.679 1.00 55.25 95 ASN A O 1
ATOM 768 N N . SER A 1 96 ? -21.325 24.631 32.178 1.00 50.97 96 SER A N 1
ATOM 769 C CA . SER A 1 96 ? -21.952 24.992 30.899 1.00 50.97 96 SER A CA 1
ATOM 770 C C . SER A 1 96 ? -22.699 26.331 30.908 1.00 50.97 96 SER A C 1
ATOM 772 O O . SER A 1 96 ? -23.639 26.519 30.143 1.00 50.97 96 SER A O 1
ATOM 774 N N . ILE A 1 97 ? -22.257 27.316 31.692 1.00 55.09 97 ILE A N 1
ATOM 775 C CA . ILE A 1 97 ? -22.622 28.709 31.404 1.00 55.09 97 ILE A CA 1
ATOM 776 C C . ILE A 1 97 ? -21.613 29.206 30.372 1.00 55.09 97 ILE A C 1
ATOM 778 O O . ILE A 1 97 ? -20.550 29.720 30.712 1.00 55.09 97 ILE A O 1
ATOM 782 N N . LYS A 1 98 ? -21.924 29.002 29.087 1.00 59.75 98 LYS A N 1
ATOM 783 C CA . LYS A 1 98 ? -21.184 29.642 27.994 1.00 59.75 98 LYS A CA 1
ATOM 784 C C . LYS A 1 98 ? -21.391 31.149 28.115 1.00 59.75 98 LYS A C 1
ATOM 786 O O . LYS A 1 98 ? -22.342 31.688 27.558 1.00 59.75 98 LYS A O 1
ATOM 791 N N . GLN A 1 99 ? -20.518 31.825 28.851 1.00 58.19 99 GLN A N 1
ATOM 792 C CA . GLN A 1 99 ? -20.422 33.269 28.741 1.00 58.19 99 GLN A CA 1
ATOM 793 C C . GLN A 1 99 ? -19.896 33.569 27.340 1.00 58.19 99 GLN A C 1
ATOM 795 O O . GLN A 1 99 ? -18.861 33.049 26.921 1.00 58.19 99 GLN A O 1
ATOM 800 N N . SER A 1 100 ? -20.670 34.316 26.558 1.00 64.50 100 SER A N 1
ATOM 801 C CA . SER A 1 100 ? -20.225 34.766 25.248 1.00 64.50 100 SER A CA 1
ATOM 802 C C . SER A 1 100 ? -18.959 35.600 25.433 1.00 64.50 100 SER A C 1
ATOM 804 O O . SER A 1 100 ? -18.987 36.598 26.142 1.00 64.50 100 SER A O 1
ATOM 806 N N . ASN A 1 101 ? -17.866 35.228 24.762 1.00 71.94 101 ASN A N 1
ATOM 807 C CA . ASN A 1 101 ? -16.584 35.955 24.805 1.00 71.94 101 ASN A CA 1
ATOM 808 C C . ASN A 1 101 ? -16.663 37.395 24.259 1.00 71.94 101 ASN A C 1
ATOM 810 O O . ASN A 1 101 ? -15.661 38.103 24.226 1.00 71.94 101 ASN A O 1
ATOM 814 N N . LEU A 1 102 ? -17.827 37.808 23.762 1.00 77.69 102 LEU A N 1
ATOM 815 C CA . LEU A 1 102 ? -18.075 39.134 23.227 1.00 77.69 102 LEU A CA 1
ATOM 816 C C . LEU A 1 102 ? -18.936 39.910 24.214 1.00 77.69 102 LEU A C 1
ATOM 818 O O . LEU A 1 102 ? -19.962 39.408 24.678 1.00 77.69 102 LEU A O 1
ATOM 822 N N . SER A 1 103 ? -18.520 41.149 24.477 1.00 81.81 103 SER A N 1
ATOM 823 C CA . SER A 1 103 ? -19.354 42.130 25.163 1.00 81.81 103 SER A CA 1
ATOM 824 C C . SER A 1 103 ? -20.696 42.262 24.425 1.00 81.81 103 SER A C 1
ATOM 826 O O . SER A 1 103 ? -20.710 42.212 23.185 1.00 81.81 103 SER A O 1
ATOM 828 N N . PRO A 1 104 ? -21.818 42.449 25.143 1.00 81.88 104 PRO A N 1
ATOM 829 C CA . PRO A 1 104 ? -23.128 42.662 24.526 1.00 81.88 104 PRO A CA 1
ATOM 830 C C . PRO A 1 104 ? -23.106 43.800 23.495 1.00 81.88 104 PRO A C 1
ATOM 832 O O . PRO A 1 104 ? -23.696 43.679 22.425 1.00 81.88 104 PRO A O 1
ATOM 835 N N . GLU A 1 105 ? -22.320 44.847 23.750 1.00 83.69 105 GLU A N 1
ATOM 836 C CA . GLU A 1 105 ? -22.133 45.971 22.830 1.00 8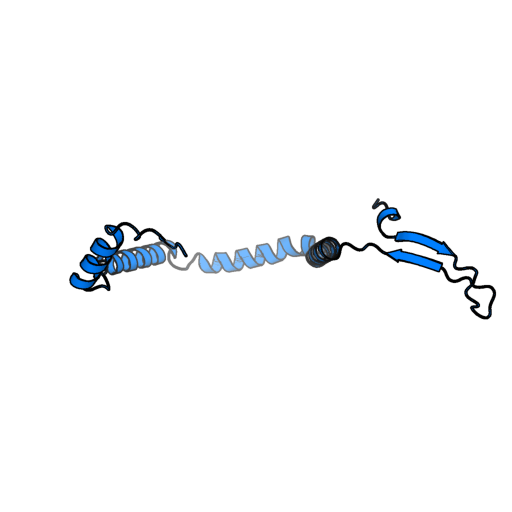3.69 105 GLU A CA 1
ATOM 837 C C . GLU A 1 105 ? -21.502 45.537 21.494 1.00 83.69 105 GLU A C 1
ATOM 839 O O . GLU A 1 105 ? -21.927 45.952 20.416 1.00 83.69 105 GLU A O 1
ATOM 844 N N . THR A 1 106 ? -20.519 44.632 21.535 1.00 86.00 106 THR A N 1
ATOM 845 C CA . THR A 1 106 ? -19.870 44.104 20.326 1.00 86.00 106 THR A CA 1
ATOM 846 C C . THR A 1 106 ? -20.814 43.208 19.521 1.00 86.00 106 THR A C 1
ATOM 848 O O . THR A 1 106 ? -20.783 43.226 18.288 1.00 86.00 106 THR A O 1
ATOM 851 N N . LEU A 1 107 ? -21.679 42.443 20.194 1.00 86.44 107 LEU A N 1
ATOM 852 C CA . LEU A 1 107 ? -22.701 41.628 19.531 1.00 86.44 107 LEU A CA 1
ATOM 853 C C . LEU A 1 107 ? -23.727 42.494 18.789 1.00 86.44 107 LEU A C 1
ATOM 855 O O . LEU A 1 107 ? -24.090 42.162 17.656 1.00 86.44 107 LEU A O 1
ATOM 859 N N . ASP A 1 108 ? -24.128 43.623 19.372 1.00 87.44 108 ASP A N 1
ATOM 860 C CA . ASP A 1 108 ? -25.048 44.569 18.737 1.00 87.44 108 ASP A CA 1
ATOM 861 C C . ASP A 1 108 ? -24.436 45.239 17.503 1.00 87.44 108 ASP A C 1
ATOM 863 O O . ASP A 1 108 ? -25.096 45.354 16.468 1.00 87.44 108 ASP A O 1
ATOM 867 N N . VAL A 1 109 ? -23.149 45.602 17.549 1.00 87.75 109 VAL A N 1
ATOM 868 C CA . VAL A 1 109 ? -22.434 46.130 16.373 1.00 87.75 109 VAL A CA 1
ATOM 869 C C . VAL A 1 109 ? -22.397 45.102 15.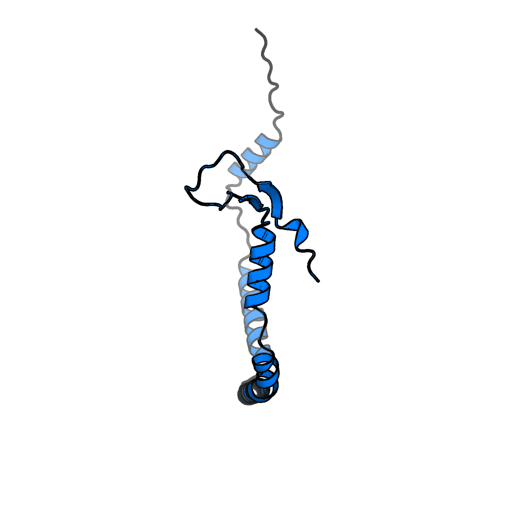238 1.00 87.75 109 VAL A C 1
ATOM 871 O O . VAL A 1 109 ? -22.627 45.450 14.077 1.00 87.75 109 VAL A O 1
ATOM 874 N N . ILE A 1 110 ? -22.137 43.828 15.551 1.00 87.38 110 ILE A N 1
ATOM 875 C CA . ILE A 1 110 ? -22.135 42.751 14.550 1.00 87.38 110 ILE A CA 1
ATOM 876 C C . ILE A 1 110 ? -23.529 42.572 13.944 1.00 87.38 110 ILE A C 1
ATOM 878 O O . ILE A 1 110 ? -23.637 42.386 12.730 1.00 87.38 110 ILE A O 1
ATOM 882 N N . ARG A 1 111 ? -24.590 42.643 14.758 1.00 87.12 111 ARG A N 1
ATOM 883 C CA . ARG A 1 111 ? -25.971 42.537 14.274 1.00 87.12 111 ARG A CA 1
ATOM 884 C C . ARG A 1 111 ? -26.300 43.676 13.306 1.00 87.12 111 ARG A C 1
ATOM 886 O O . ARG A 1 111 ? -26.683 43.395 12.175 1.00 87.12 111 ARG A O 1
ATOM 893 N N . ARG A 1 112 ? -26.000 44.926 13.679 1.00 84.94 112 ARG A N 1
ATOM 894 C CA . ARG A 1 112 ? -26.205 46.100 12.810 1.00 84.94 112 ARG A CA 1
ATOM 895 C C . ARG A 1 112 ? -25.451 45.994 11.483 1.00 84.94 112 ARG A C 1
ATOM 897 O O . ARG A 1 112 ? -26.000 46.325 10.442 1.00 84.94 112 ARG A O 1
ATOM 904 N N . ARG A 1 113 ? -24.212 45.483 11.480 1.00 80.94 113 ARG A N 1
ATOM 905 C CA . ARG A 1 113 ? -23.439 45.285 10.234 1.00 80.94 113 ARG A CA 1
ATOM 906 C C . ARG A 1 113 ? -24.072 44.277 9.277 1.00 80.94 113 ARG A C 1
ATOM 908 O O . ARG A 1 113 ? -23.905 44.423 8.074 1.00 80.94 113 ARG A O 1
ATOM 915 N N . ARG A 1 114 ? -24.761 43.257 9.793 1.00 83.25 114 ARG A N 1
ATOM 916 C CA . ARG A 1 114 ? -25.449 42.253 8.962 1.00 83.25 114 ARG A CA 1
ATOM 917 C C . ARG A 1 114 ? -26.727 42.796 8.327 1.00 83.25 114 ARG A C 1
ATOM 919 O O . ARG A 1 114 ? -27.155 42.268 7.310 1.00 83.25 114 ARG A O 1
ATOM 926 N N . GLU A 1 115 ? -27.316 43.823 8.929 1.00 83.75 115 GLU A N 1
ATOM 927 C CA . GLU A 1 115 ? -28.553 44.461 8.468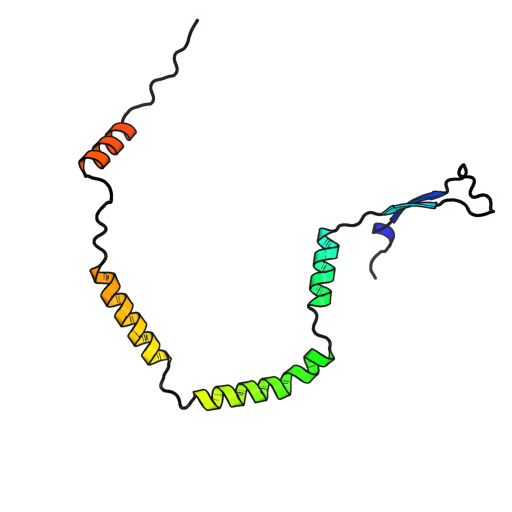 1.00 83.75 115 GLU A CA 1
ATOM 928 C C . GLU A 1 115 ? -28.300 45.585 7.448 1.00 83.75 115 GLU A C 1
ATOM 930 O O . GLU A 1 115 ? -29.235 46.031 6.789 1.00 83.75 115 GLU A O 1
ATOM 935 N N . MET A 1 116 ? -27.048 46.021 7.267 1.00 78.00 116 MET A N 1
ATOM 936 C CA . MET A 1 116 ? -26.692 47.022 6.258 1.00 78.00 116 MET A CA 1
ATOM 937 C C . MET A 1 116 ? -26.596 46.379 4.860 1.00 78.00 116 MET A C 1
ATOM 939 O O . MET A 1 116 ? -25.769 45.483 4.666 1.00 78.00 116 MET A O 1
ATOM 943 N N . PRO A 1 117 ? -27.372 46.835 3.858 1.00 70.62 117 PRO A N 1
ATOM 944 C CA . PRO A 1 117 ? -27.192 46.393 2.481 1.00 70.62 117 PRO A CA 1
ATOM 945 C C . PRO A 1 117 ? -25.848 46.895 1.938 1.00 70.62 117 PRO A C 1
ATOM 947 O O . PRO A 1 117 ? -25.472 48.047 2.159 1.00 70.62 117 PRO A O 1
ATOM 950 N N . SER A 1 118 ? -25.110 46.031 1.231 1.00 61.97 118 SER A N 1
ATOM 951 C CA . SER A 1 118 ? -23.826 46.392 0.622 1.00 61.97 118 SER A CA 1
ATOM 952 C C . SER A 1 118 ? -24.023 47.574 -0.325 1.00 61.97 118 SER A C 1
ATOM 954 O O . SER A 1 118 ? -24.738 47.444 -1.322 1.00 61.97 118 SER A O 1
ATOM 956 N N . ALA A 1 119 ? -23.403 48.714 -0.010 1.00 61.19 119 ALA A N 1
ATOM 957 C CA . ALA A 1 119 ? -23.404 49.878 -0.881 1.00 61.19 119 ALA A CA 1
ATOM 958 C C . ALA A 1 119 ? -22.900 49.458 -2.266 1.00 61.19 119 ALA A C 1
ATOM 960 O O . ALA A 1 119 ? -21.809 48.904 -2.412 1.00 61.19 119 ALA A O 1
ATOM 961 N N . GLN A 1 120 ? -23.776 49.647 -3.249 1.00 54.31 120 GLN A N 1
ATOM 962 C CA . GLN A 1 120 ? -23.580 49.284 -4.638 1.00 54.31 120 GLN A CA 1
ATOM 963 C C . GLN A 1 120 ? -22.279 49.892 -5.166 1.00 54.31 120 GLN A C 1
ATOM 965 O O . GLN A 1 120 ? -21.998 51.070 -4.959 1.00 54.31 120 GLN A O 1
ATOM 970 N N . ALA A 1 121 ? -21.497 49.068 -5.860 1.00 55.34 121 ALA A N 1
ATOM 971 C CA . ALA A 1 121 ? -20.374 49.508 -6.667 1.00 55.34 121 ALA A CA 1
ATOM 972 C C . ALA A 1 121 ? -20.900 50.369 -7.827 1.00 55.34 121 ALA A C 1
ATOM 974 O O . ALA A 1 121 ? -21.216 49.857 -8.896 1.00 55.34 121 ALA A O 1
ATOM 975 N N . THR A 1 122 ? -21.028 51.673 -7.610 1.00 48.81 122 THR A N 1
ATOM 976 C CA . THR A 1 122 ? -21.204 52.653 -8.682 1.00 48.81 122 THR A CA 1
ATOM 977 C C . THR A 1 122 ? -19.851 53.283 -8.983 1.00 48.81 122 THR A C 1
ATOM 979 O O . THR A 1 122 ? -19.391 54.160 -8.256 1.00 48.81 122 THR A O 1
ATOM 982 N N . SER A 1 123 ? -19.215 52.815 -10.054 1.00 41.44 123 SER A N 1
ATOM 983 C CA . SER A 1 123 ? -18.300 53.624 -10.860 1.00 41.44 123 SER A CA 1
ATOM 984 C C . SER A 1 123 ? -19.044 53.955 -12.151 1.00 41.44 123 SER A C 1
ATOM 986 O O . SER A 1 123 ? -19.675 53.063 -12.728 1.00 41.44 123 SER A O 1
ATOM 988 N N . PRO A 1 124 ? -19.054 55.232 -12.551 1.00 51.12 124 PRO A N 1
ATOM 989 C CA . PRO A 1 124 ? -18.581 55.498 -13.904 1.00 51.12 124 PRO A CA 1
ATOM 990 C C . PRO A 1 124 ? -17.719 56.766 -14.035 1.00 51.12 124 PRO A C 1
ATOM 992 O O . PRO A 1 124 ? -17.965 57.765 -13.363 1.00 51.12 124 PRO A O 1
ATOM 995 N N . GLU A 1 125 ? -16.773 56.620 -14.970 1.00 39.22 125 GLU A N 1
ATOM 996 C CA . GLU A 1 125 ? -15.915 57.576 -15.706 1.00 39.22 125 GLU A CA 1
ATOM 997 C C . GLU A 1 125 ? -14.883 58.423 -14.949 1.00 39.22 125 GLU A C 1
ATOM 999 O O . GLU A 1 125 ? -15.233 59.422 -14.286 1.00 39.22 125 GLU A O 1
#